Protein AF-A0A1V4XH90-F1 (afdb_monomer)

Mean predicted aligned error: 9.22 Å

Sequence (95 aa):
MIIKFFHNGQTMLIDGVEFCKYRTLDPGEPVISRMDCKDFTDDQNKPIACPPVNQAEGPNLRLEFWYERNGNPGQLLCHRPVFLMSDEGKTIERI

Foldseek 3Di:
DKKWADDPNDIDIDPQWPDKDKDWDDFQRFDAADPQADEPPPPPVDGPGPPGPPVPDPDFGWMWMWTAHPNGIYIYIHTDFMFDADNVRHTPDTD

Radius of gyration: 13.39 Å; Cα contacts (8 Å, |Δi|>4): 183; chains: 1; bounding box: 37×22×29 Å

pLDDT: mean 72.41, std 17.98, range [40.25, 92.19]

Structure (mmCIF, N/CA/C/O backbone):
data_AF-A0A1V4XH90-F1
#
_entry.id   AF-A0A1V4XH90-F1
#
loop_
_atom_site.group_PDB
_atom_site.id
_atom_site.type_symbol
_atom_site.label_atom_id
_atom_site.label_alt_id
_atom_site.label_comp_id
_atom_site.label_asym_id
_atom_site.label_entity_id
_atom_site.label_seq_id
_atom_site.pdbx_PDB_ins_code
_atom_site.Cartn_x
_atom_site.Cartn_y
_atom_site.Cartn_z
_atom_site.occupancy
_atom_site.B_iso_or_equiv
_atom_site.auth_seq_id
_atom_site.auth_comp_id
_atom_site.auth_asym_id
_atom_site.auth_atom_id
_atom_site.pdbx_PDB_model_num
ATOM 1 N N . MET A 1 1 ? 13.443 0.670 1.998 1.00 91.69 1 MET A N 1
ATOM 2 C CA . MET A 1 1 ? 12.437 1.033 3.022 1.00 91.69 1 MET A CA 1
ATOM 3 C C . MET A 1 1 ? 11.496 -0.144 3.248 1.00 91.69 1 MET A C 1
ATOM 5 O O . MET A 1 1 ? 11.311 -0.955 2.347 1.00 91.69 1 MET A O 1
ATOM 9 N N . ILE A 1 2 ? 10.876 -0.230 4.424 1.00 90.44 2 ILE A N 1
ATOM 10 C CA . ILE A 1 2 ? 9.911 -1.273 4.787 1.00 90.44 2 ILE A CA 1
ATOM 11 C C . ILE A 1 2 ? 8.540 -0.632 5.036 1.00 90.44 2 ILE A C 1
ATOM 13 O O . ILE A 1 2 ? 8.434 0.317 5.812 1.00 90.44 2 ILE A O 1
ATOM 17 N N . ILE A 1 3 ? 7.483 -1.169 4.421 1.00 90.12 3 ILE A N 1
ATOM 18 C CA . ILE A 1 3 ? 6.088 -0.834 4.751 1.00 90.12 3 ILE A CA 1
ATOM 19 C C . ILE A 1 3 ? 5.544 -1.908 5.694 1.00 90.12 3 ILE A C 1
ATOM 21 O O . ILE A 1 3 ? 5.470 -3.081 5.326 1.00 90.12 3 ILE A O 1
ATOM 25 N N . LYS A 1 4 ? 5.130 -1.514 6.899 1.00 88.25 4 LYS A N 1
ATOM 26 C CA . LYS A 1 4 ? 4.511 -2.391 7.900 1.00 88.25 4 LYS A CA 1
ATOM 27 C C . LYS A 1 4 ? 3.048 -2.026 8.105 1.00 88.25 4 LYS A C 1
ATOM 29 O O . LYS A 1 4 ? 2.743 -0.888 8.449 1.00 88.25 4 LYS A O 1
ATOM 34 N N . PHE A 1 5 ? 2.156 -3.001 7.984 1.00 88.00 5 PHE A N 1
ATOM 35 C CA . PHE A 1 5 ? 0.715 -2.802 8.154 1.00 88.00 5 PHE A CA 1
ATOM 36 C C . PHE A 1 5 ? 0.058 -4.008 8.827 1.00 88.00 5 PHE A C 1
ATOM 38 O O . PHE A 1 5 ? 0.650 -5.084 8.928 1.00 88.00 5 PHE A O 1
ATOM 45 N N . PHE A 1 6 ? -1.171 -3.821 9.304 1.00 79.75 6 PHE A N 1
ATOM 46 C CA . PHE A 1 6 ? -1.977 -4.893 9.879 1.00 79.75 6 PHE A CA 1
ATOM 47 C C . PHE A 1 6 ? -3.027 -5.371 8.880 1.00 79.75 6 PHE A C 1
ATOM 49 O O . PHE A 1 6 ? -3.731 -4.569 8.266 1.00 79.75 6 PHE A O 1
ATOM 56 N N . HIS A 1 7 ? -3.144 -6.687 8.731 1.00 75.94 7 HIS A N 1
ATOM 57 C CA . HIS A 1 7 ? -4.130 -7.318 7.866 1.00 75.94 7 HIS A CA 1
ATOM 58 C C . HIS A 1 7 ? -4.597 -8.637 8.486 1.00 75.94 7 HIS A C 1
ATOM 60 O O . HIS A 1 7 ? -3.771 -9.457 8.878 1.00 75.94 7 HIS A O 1
ATOM 66 N N . ASN A 1 8 ? -5.914 -8.825 8.614 1.00 75.69 8 ASN A N 1
ATOM 67 C CA . ASN A 1 8 ? -6.543 -10.036 9.164 1.00 75.69 8 ASN A CA 1
ATOM 68 C C . ASN A 1 8 ? -5.921 -10.531 10.487 1.00 75.69 8 ASN A C 1
ATOM 70 O O . ASN A 1 8 ? -5.635 -11.713 10.659 1.00 75.69 8 ASN A O 1
ATOM 74 N N . GLY A 1 9 ? -5.678 -9.607 11.426 1.00 74.44 9 GLY A N 1
ATOM 75 C CA . GLY A 1 9 ? -5.100 -9.918 12.740 1.00 74.44 9 GLY A CA 1
ATOM 76 C C . GLY A 1 9 ? -3.598 -10.227 12.729 1.00 74.44 9 GLY A C 1
ATOM 77 O O . GLY A 1 9 ? -3.035 -10.544 13.774 1.00 74.44 9 GLY A O 1
ATOM 78 N N . GLN A 1 10 ? -2.933 -10.111 11.579 1.00 77.94 10 GLN A N 1
ATOM 79 C CA . GLN A 1 10 ? -1.503 -10.353 11.425 1.00 77.94 10 GLN A CA 1
ATOM 80 C C . GLN A 1 10 ? -0.755 -9.079 11.032 1.00 77.94 10 GLN A C 1
ATOM 82 O O . GLN A 1 10 ? -1.293 -8.175 10.392 1.00 77.94 10 GLN A O 1
ATOM 87 N N . THR A 1 11 ? 0.513 -9.004 11.442 1.00 82.75 11 THR A N 1
ATOM 88 C CA . THR A 1 11 ? 1.444 -7.978 10.963 1.00 82.75 11 THR A CA 1
ATOM 89 C C . THR A 1 11 ? 2.053 -8.438 9.648 1.00 82.75 11 THR A C 1
ATOM 91 O O . THR A 1 11 ? 2.684 -9.491 9.597 1.00 82.75 11 THR A O 1
ATOM 94 N N . MET A 1 12 ? 1.913 -7.611 8.620 1.00 86.00 12 MET A N 1
ATOM 95 C CA . MET A 1 12 ? 2.486 -7.817 7.297 1.00 86.00 12 MET A CA 1
ATOM 96 C C . MET A 1 12 ? 3.614 -6.813 7.053 1.00 86.00 12 MET A C 1
ATOM 98 O O . MET A 1 12 ? 3.571 -5.685 7.555 1.00 86.00 12 MET A O 1
ATOM 102 N N . LEU A 1 13 ? 4.619 -7.223 6.276 1.00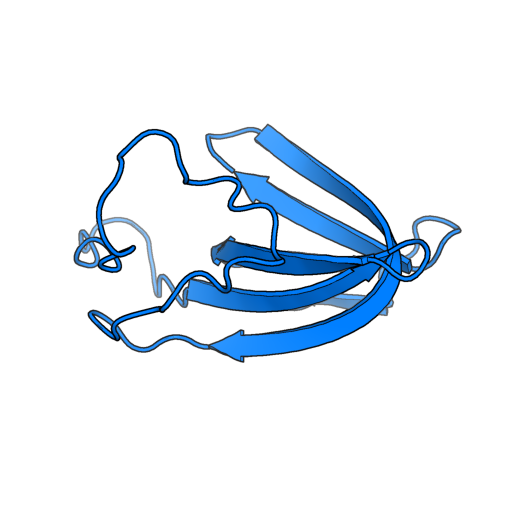 88.31 13 LEU A N 1
ATOM 103 C CA . LEU A 1 13 ? 5.777 -6.407 5.909 1.00 88.31 13 LEU A CA 1
ATOM 104 C C . LEU A 1 13 ? 6.022 -6.479 4.398 1.00 88.31 13 LEU A C 1
ATOM 106 O O . LEU A 1 13 ? 6.013 -7.565 3.817 1.00 88.31 13 LEU A O 1
ATOM 110 N N . ILE A 1 14 ? 6.293 -5.331 3.782 1.00 89.12 14 ILE A N 1
ATOM 111 C CA . ILE A 1 14 ? 6.832 -5.226 2.423 1.00 89.12 14 ILE A CA 1
ATOM 112 C C . ILE A 1 14 ? 8.206 -4.581 2.543 1.00 89.12 14 ILE A C 1
ATOM 114 O O . ILE A 1 14 ? 8.311 -3.389 2.817 1.00 89.12 14 ILE A O 1
ATOM 118 N N . ASP A 1 15 ? 9.244 -5.390 2.373 1.00 90.38 15 ASP A N 1
ATOM 119 C CA . ASP A 1 15 ? 10.646 -4.977 2.449 1.00 90.38 15 ASP A CA 1
ATOM 120 C C . ASP A 1 15 ? 11.219 -4.673 1.053 1.00 90.38 15 ASP A C 1
ATOM 122 O O . ASP A 1 15 ? 10.734 -5.194 0.044 1.00 90.38 15 ASP A O 1
ATOM 126 N N . GLY A 1 16 ? 12.263 -3.850 0.991 1.00 88.62 16 GLY A N 1
ATOM 127 C CA . GLY A 1 16 ? 12.939 -3.450 -0.241 1.00 88.62 16 GLY A CA 1
ATOM 128 C C . GLY A 1 16 ? 12.161 -2.421 -1.060 1.00 88.62 16 GLY A C 1
ATOM 129 O O . GLY A 1 16 ? 12.289 -2.386 -2.278 1.00 88.62 16 GLY A O 1
ATOM 130 N N . VAL A 1 17 ? 11.320 -1.610 -0.416 1.00 89.50 17 VAL A N 1
ATOM 131 C CA . VAL A 1 17 ? 10.596 -0.521 -1.078 1.00 89.50 17 VAL A CA 1
ATOM 132 C C . VAL A 1 17 ? 11.560 0.627 -1.366 1.00 89.50 17 VAL A C 1
ATOM 134 O O . VAL A 1 17 ? 12.172 1.174 -0.445 1.00 89.50 17 VAL A O 1
ATOM 137 N N . GLU A 1 18 ? 11.687 0.989 -2.636 1.00 88.25 18 GLU A N 1
ATOM 138 C CA . GLU A 1 18 ? 12.556 2.068 -3.128 1.00 88.25 18 GLU A CA 1
ATOM 139 C C . GLU A 1 18 ? 11.828 3.414 -3.069 1.00 88.25 18 GLU A C 1
ATOM 141 O O . GLU A 1 18 ? 12.402 4.447 -2.727 1.00 88.25 18 GLU A O 1
ATOM 146 N N . PHE A 1 19 ? 10.526 3.382 -3.339 1.00 85.62 19 PHE A N 1
ATOM 147 C CA . PHE A 1 19 ? 9.656 4.544 -3.365 1.00 85.62 19 PHE A CA 1
ATOM 148 C C . PHE A 1 19 ? 8.270 4.169 -2.855 1.00 85.62 19 PHE A C 1
ATOM 150 O O . PHE A 1 19 ? 7.768 3.093 -3.172 1.00 85.62 19 PHE A O 1
ATOM 157 N N . CYS A 1 20 ? 7.620 5.065 -2.112 1.00 86.69 20 CYS A N 1
ATOM 158 C CA . CYS A 1 20 ? 6.194 4.947 -1.842 1.00 86.69 20 CYS A CA 1
ATOM 159 C C . CYS A 1 20 ? 5.497 6.308 -1.763 1.00 86.69 20 CYS A C 1
ATOM 161 O O . CYS A 1 20 ? 6.068 7.301 -1.316 1.00 86.69 20 CYS A O 1
ATOM 163 N N . LYS A 1 21 ? 4.226 6.328 -2.152 1.00 89.06 21 LYS A N 1
ATOM 164 C CA . LYS A 1 21 ? 3.261 7.401 -1.908 1.00 89.06 21 LYS A CA 1
ATOM 165 C C . LYS A 1 21 ? 1.995 6.786 -1.349 1.00 89.06 21 LYS A C 1
ATOM 167 O O . LYS A 1 21 ? 1.689 5.636 -1.644 1.00 89.06 21 LYS A O 1
ATOM 172 N N . TYR A 1 22 ? 1.243 7.561 -0.587 1.00 89.06 22 TYR A N 1
ATOM 173 C CA . TYR A 1 22 ? -0.047 7.120 -0.089 1.00 89.06 22 TYR A CA 1
ATOM 174 C C . TYR A 1 22 ? -1.069 8.244 -0.123 1.00 89.06 22 TYR A C 1
ATOM 176 O O . TYR A 1 22 ? -0.723 9.426 -0.163 1.00 89.06 22 TYR A O 1
ATOM 184 N N . ARG A 1 23 ? -2.342 7.864 -0.085 1.00 87.06 23 ARG A N 1
ATOM 185 C CA . ARG A 1 23 ? -3.458 8.780 0.133 1.00 87.06 23 ARG A CA 1
ATOM 186 C C . ARG A 1 23 ? -4.530 8.127 0.990 1.00 87.06 23 ARG A C 1
ATOM 188 O O . ARG A 1 23 ? -4.608 6.905 1.087 1.00 87.06 23 ARG A O 1
ATOM 195 N N . THR A 1 24 ? -5.361 8.962 1.599 1.00 86.31 24 THR A N 1
ATOM 196 C CA . THR A 1 24 ? -6.559 8.498 2.304 1.00 86.31 24 THR A CA 1
ATOM 197 C C . THR A 1 24 ? -7.683 8.302 1.299 1.00 86.31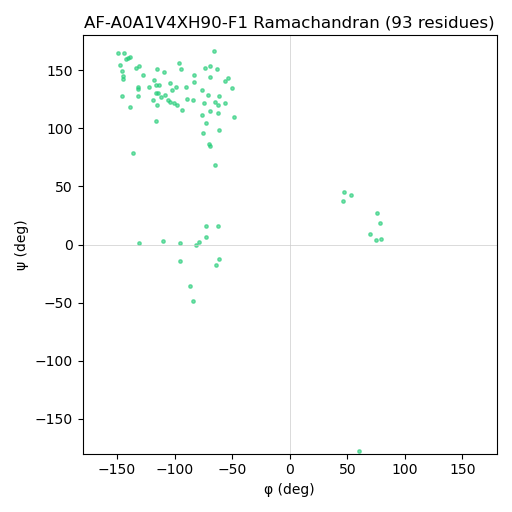 24 THR A C 1
ATOM 199 O O . THR A 1 24 ? -7.806 9.096 0.368 1.00 86.31 24 THR A O 1
ATOM 202 N N . LEU A 1 25 ? -8.453 7.236 1.481 1.00 79.81 25 LEU A N 1
ATOM 203 C CA . LEU A 1 25 ? -9.631 6.926 0.684 1.00 79.81 25 LEU A CA 1
ATOM 204 C C . LEU A 1 25 ? -10.886 7.363 1.425 1.00 79.81 25 LEU A C 1
ATOM 206 O O . LEU A 1 25 ? -11.036 7.068 2.617 1.00 79.81 25 LEU A O 1
ATOM 210 N N . ASP A 1 26 ? -11.795 8.007 0.702 1.00 77.25 26 ASP A N 1
ATOM 211 C CA . ASP A 1 26 ? -13.109 8.324 1.245 1.00 77.25 26 ASP A CA 1
ATOM 212 C C . ASP A 1 26 ? -13.990 7.061 1.338 1.00 77.25 26 ASP A C 1
ATOM 214 O O . ASP A 1 26 ? -13.826 6.103 0.568 1.00 77.25 26 ASP A O 1
ATOM 218 N N . PRO A 1 27 ? -14.953 7.012 2.278 1.00 70.50 27 PRO A N 1
ATOM 219 C CA . PRO A 1 27 ? -15.896 5.904 2.362 1.00 70.50 27 PRO A CA 1
ATOM 220 C C . PRO A 1 27 ? -16.655 5.703 1.043 1.00 70.50 27 PRO A C 1
ATOM 222 O O . PRO A 1 27 ? -17.359 6.594 0.576 1.00 70.50 27 PRO A O 1
ATOM 225 N N . GLY A 1 28 ? -16.543 4.507 0.463 1.00 68.56 28 GLY A N 1
ATOM 226 C CA . GLY A 1 28 ? -17.213 4.160 -0.795 1.00 68.56 28 GLY A CA 1
ATOM 227 C C . GLY A 1 28 ? -16.523 4.692 -2.054 1.00 68.56 28 GLY A C 1
ATOM 228 O O . GLY A 1 28 ? -17.055 4.492 -3.145 1.00 68.56 28 GLY A O 1
ATOM 229 N N . GLU A 1 29 ? -15.350 5.322 -1.933 1.00 73.62 29 GLU A N 1
ATOM 230 C CA . GLU A 1 29 ? -14.558 5.711 -3.095 1.00 73.62 29 GLU A CA 1
ATOM 231 C C . GLU A 1 29 ? -14.146 4.462 -3.902 1.00 73.62 29 GLU A C 1
ATOM 233 O O . GLU A 1 29 ? -13.613 3.504 -3.320 1.00 73.62 29 GLU A O 1
ATOM 238 N N . PRO A 1 30 ? -14.399 4.429 -5.225 1.00 68.06 30 PRO A N 1
ATOM 239 C CA . PRO A 1 30 ? -13.961 3.324 -6.061 1.00 68.06 30 PRO A CA 1
ATOM 240 C C . PRO A 1 30 ? -12.442 3.368 -6.229 1.00 68.06 30 PRO A C 1
ATOM 242 O O . PRO A 1 30 ? -11.884 4.383 -6.644 1.00 68.06 30 PRO A O 1
ATOM 245 N N . VAL A 1 31 ? -11.775 2.243 -5.972 1.00 71.31 31 VAL A N 1
ATOM 246 C CA . VAL A 1 31 ? -10.349 2.087 -6.266 1.00 71.31 31 VAL A CA 1
ATOM 247 C C . VAL A 1 31 ? -10.180 1.151 -7.451 1.00 71.31 31 VAL A C 1
ATOM 249 O O . VAL A 1 31 ? -10.722 0.046 -7.479 1.00 71.31 31 VAL A O 1
ATOM 252 N N . ILE A 1 32 ? -9.415 1.603 -8.440 1.00 69.50 32 ILE A N 1
ATOM 253 C CA . ILE A 1 32 ? -9.040 0.788 -9.591 1.00 69.50 32 ILE A CA 1
ATOM 254 C C . ILE A 1 32 ? -7.692 0.145 -9.273 1.00 69.50 32 ILE A C 1
ATOM 256 O O . ILE A 1 32 ? -6.692 0.852 -9.110 1.00 69.50 32 ILE A O 1
ATOM 260 N N . SER A 1 33 ? -7.679 -1.186 -9.183 1.00 62.41 33 SER A N 1
ATOM 261 C CA . SER A 1 33 ? -6.434 -1.949 -9.133 1.00 62.41 33 SER A CA 1
ATOM 262 C C . SER A 1 33 ? -5.702 -1.761 -10.460 1.00 62.41 33 SER A C 1
ATOM 264 O O . SER A 1 33 ? -6.279 -1.979 -11.532 1.00 62.41 33 SER A O 1
ATOM 266 N N . ARG A 1 34 ? -4.463 -1.270 -10.419 1.00 62.50 34 ARG A N 1
ATOM 267 C CA . ARG A 1 34 ? -3.659 -1.130 -11.636 1.00 62.50 34 ARG A CA 1
ATOM 268 C C . ARG A 1 34 ? -3.140 -2.510 -12.039 1.00 62.50 34 ARG A C 1
ATOM 270 O O . ARG A 1 34 ? -2.637 -3.249 -11.204 1.00 62.50 34 ARG A O 1
ATOM 277 N N . MET A 1 35 ? -3.264 -2.859 -13.323 1.00 51.06 35 MET A N 1
ATOM 278 C CA . MET A 1 35 ? -2.939 -4.198 -13.853 1.00 51.06 35 MET A CA 1
ATOM 279 C C . MET A 1 35 ? -1.465 -4.617 -13.677 1.00 51.06 35 MET A C 1
ATOM 281 O O . MET A 1 35 ? -1.131 -5.779 -13.881 1.00 51.06 35 MET A O 1
ATOM 285 N N . ASP A 1 36 ? -0.585 -3.683 -13.325 1.00 52.78 36 ASP A N 1
ATOM 286 C CA . ASP A 1 36 ? 0.837 -3.885 -13.037 1.00 52.78 36 ASP A CA 1
ATOM 287 C C . ASP A 1 36 ? 1.138 -4.059 -11.538 1.00 52.78 36 ASP A C 1
ATOM 289 O O . ASP A 1 36 ? 2.295 -4.230 -11.160 1.00 52.78 36 ASP A O 1
ATOM 293 N N . CYS A 1 37 ? 0.117 -4.034 -10.679 1.00 48.47 37 CYS A N 1
ATOM 294 C CA . CYS A 1 37 ? 0.265 -4.049 -9.233 1.00 48.47 37 CYS A CA 1
ATOM 295 C C . CYS A 1 37 ? -0.288 -5.340 -8.616 1.00 48.47 37 CYS A C 1
ATOM 297 O O . CYS A 1 37 ? -1.370 -5.811 -8.956 1.00 48.47 37 CYS A O 1
ATOM 299 N N . LYS A 1 38 ? 0.451 -5.906 -7.655 1.00 45.53 38 LYS A N 1
ATOM 300 C CA . LYS A 1 38 ? -0.003 -7.061 -6.872 1.00 45.53 38 LYS A CA 1
ATOM 301 C C . LYS A 1 38 ? -1.085 -6.629 -5.881 1.00 45.53 38 LYS A C 1
ATOM 303 O O . LYS A 1 38 ? -0.769 -6.057 -4.842 1.00 45.53 38 LYS A O 1
ATOM 308 N N . ASP A 1 39 ? -2.332 -6.951 -6.189 1.00 50.28 39 ASP A N 1
ATOM 309 C CA . ASP A 1 39 ? -3.457 -6.774 -5.281 1.00 50.28 39 ASP A CA 1
ATOM 310 C C . ASP A 1 39 ? -3.443 -7.875 -4.199 1.00 50.28 39 ASP A C 1
ATOM 312 O O . ASP A 1 39 ? -3.623 -9.061 -4.464 1.00 50.28 39 ASP A O 1
ATOM 316 N N . PHE A 1 40 ? -3.172 -7.500 -2.945 1.00 43.22 40 PHE A N 1
ATOM 317 C CA . PHE A 1 40 ? -3.225 -8.425 -1.800 1.00 43.22 40 PHE A CA 1
ATOM 318 C C . PHE A 1 40 ? -4.662 -8.694 -1.308 1.00 43.22 40 PHE A C 1
ATOM 320 O O . PHE A 1 40 ? -4.846 -9.414 -0.329 1.00 43.22 40 PHE A O 1
ATOM 327 N N . THR A 1 41 ? -5.669 -8.122 -1.973 1.00 42.62 41 THR A N 1
ATOM 328 C CA . THR A 1 41 ? -7.106 -8.315 -1.723 1.00 42.62 41 THR A CA 1
ATOM 329 C C . THR A 1 41 ? -7.817 -9.098 -2.838 1.00 42.62 41 THR A C 1
ATOM 331 O O . T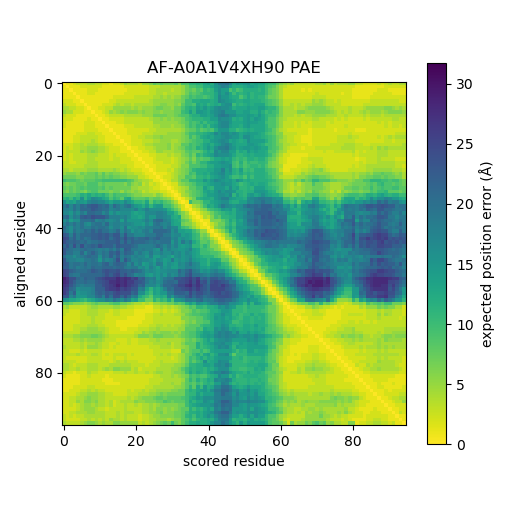HR A 1 41 ? -9.021 -9.338 -2.735 1.00 42.62 41 THR A O 1
ATOM 334 N N . ASP A 1 42 ? -7.073 -9.559 -3.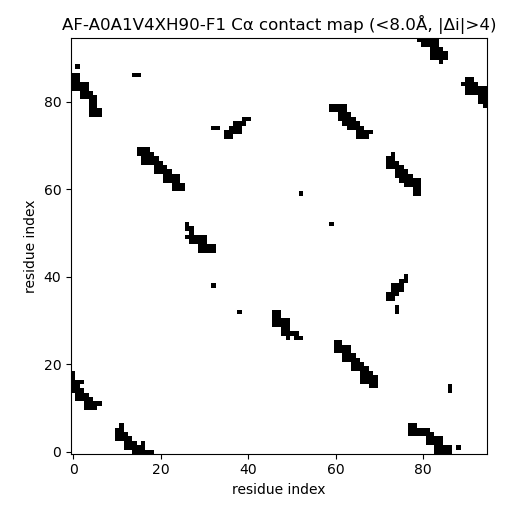853 1.00 41.31 42 ASP A N 1
ATOM 335 C CA . ASP A 1 42 ? -7.565 -10.067 -5.150 1.00 41.31 42 ASP A CA 1
ATOM 336 C C . ASP A 1 42 ? -8.254 -11.448 -5.124 1.00 41.31 42 ASP A C 1
ATOM 338 O O . ASP A 1 42 ? -8.492 -12.070 -6.157 1.00 41.31 42 ASP A O 1
ATOM 342 N N . ASP A 1 43 ? -8.653 -11.946 -3.955 1.00 46.91 43 ASP A N 1
ATOM 343 C CA . ASP A 1 43 ? -9.381 -13.219 -3.846 1.00 46.91 43 ASP A CA 1
ATOM 344 C C . ASP A 1 43 ? -10.847 -13.134 -4.341 1.00 46.91 43 ASP A C 1
ATOM 346 O O . ASP A 1 43 ? -11.612 -14.084 -4.168 1.00 46.91 43 ASP A O 1
ATOM 350 N N . GLN A 1 44 ? -11.301 -12.014 -4.934 1.00 45.41 44 GLN A N 1
ATOM 351 C CA . GLN A 1 44 ? -12.736 -11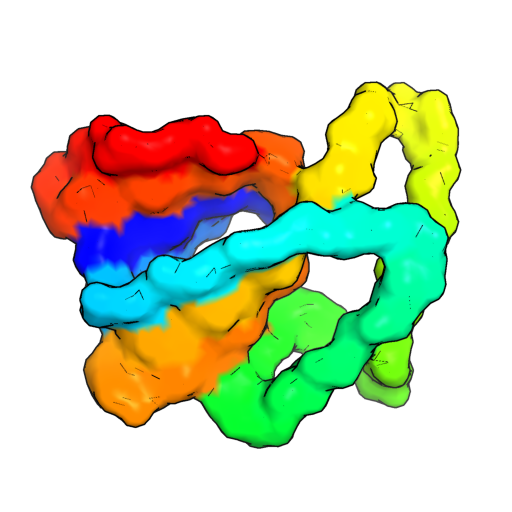.797 -5.205 1.00 45.41 44 GLN A CA 1
ATOM 352 C C . GLN A 1 44 ? -13.143 -11.333 -6.614 1.00 45.41 44 GLN A C 1
ATOM 354 O O . GLN A 1 44 ? -14.347 -11.198 -6.845 1.00 45.41 44 GLN A O 1
ATOM 359 N N . ASN A 1 45 ? -12.220 -11.162 -7.570 1.00 42.56 45 ASN A N 1
ATOM 360 C CA . ASN A 1 45 ? -12.518 -10.928 -9.000 1.00 42.56 45 ASN A CA 1
ATOM 361 C C . ASN A 1 45 ? -13.612 -9.856 -9.268 1.00 42.56 45 ASN A C 1
ATOM 363 O O . ASN A 1 45 ? -14.474 -9.998 -10.141 1.00 42.56 45 ASN A O 1
ATOM 367 N N . LYS A 1 46 ? -13.620 -8.791 -8.458 1.00 40.25 46 LYS A N 1
ATOM 368 C CA . LYS A 1 46 ? -14.541 -7.645 -8.516 1.00 40.25 46 LYS A CA 1
ATOM 369 C C . LYS A 1 46 ? -13.713 -6.361 -8.392 1.00 40.25 46 LYS A C 1
ATOM 371 O O . LYS A 1 46 ? -12.685 -6.401 -7.722 1.00 40.25 46 LYS A O 1
ATOM 376 N N . PRO A 1 47 ? -14.154 -5.217 -8.957 1.00 42.94 47 PRO A N 1
ATOM 377 C CA . PRO A 1 47 ? -13.582 -3.921 -8.593 1.00 42.94 47 PRO A CA 1
ATOM 378 C C . PRO A 1 47 ? -13.568 -3.809 -7.069 1.00 42.94 47 PRO A C 1
ATOM 380 O O . PRO A 1 47 ? -14.575 -4.164 -6.445 1.00 42.94 47 PRO A O 1
ATOM 383 N N . ILE A 1 48 ? -12.462 -3.347 -6.476 1.00 46.50 48 ILE A N 1
ATOM 384 C CA . ILE A 1 48 ? -12.364 -3.193 -5.023 1.00 46.50 48 ILE A CA 1
ATOM 385 C C . ILE A 1 48 ? -13.297 -2.050 -4.617 1.00 46.50 48 ILE A C 1
ATOM 387 O O . ILE A 1 48 ? -12.919 -0.884 -4.512 1.00 46.50 48 ILE A O 1
ATOM 391 N N . ALA A 1 49 ? -14.569 -2.381 -4.426 1.00 42.66 49 ALA A N 1
ATOM 392 C CA . ALA A 1 49 ? -15.490 -1.527 -3.721 1.00 42.66 49 ALA A CA 1
ATOM 393 C C . ALA A 1 49 ? -15.030 -1.555 -2.273 1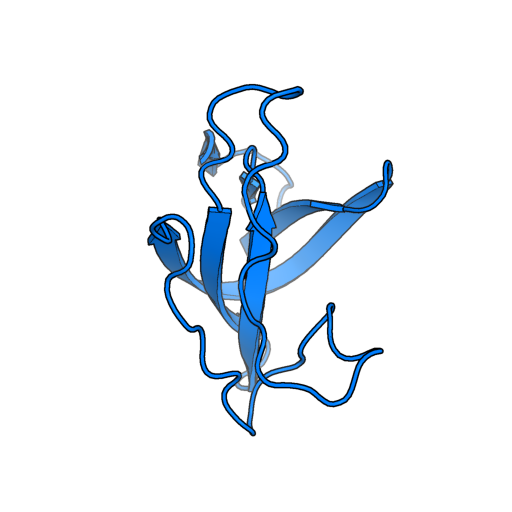.00 42.66 49 ALA A C 1
ATOM 395 O O . ALA A 1 49 ? -15.068 -2.605 -1.633 1.00 42.66 49 ALA A O 1
ATOM 396 N N . CYS A 1 50 ? -14.581 -0.412 -1.765 1.00 41.03 50 CYS A N 1
ATOM 397 C CA . CYS A 1 50 ? -14.361 -0.228 -0.344 1.00 41.03 50 CYS A CA 1
ATOM 398 C C . CYS A 1 50 ? -15.615 -0.724 0.407 1.00 41.03 50 CYS A C 1
ATOM 400 O O . CYS A 1 50 ? -16.643 -0.048 0.316 1.00 41.03 50 CYS A O 1
ATOM 402 N N . PRO A 1 51 ? -15.581 -1.857 1.153 1.00 42.88 51 PRO A N 1
ATOM 403 C CA . PRO A 1 51 ? -16.763 -2.309 1.877 1.00 42.88 51 PRO A CA 1
ATOM 404 C C . PRO A 1 51 ? -17.237 -1.190 2.810 1.00 4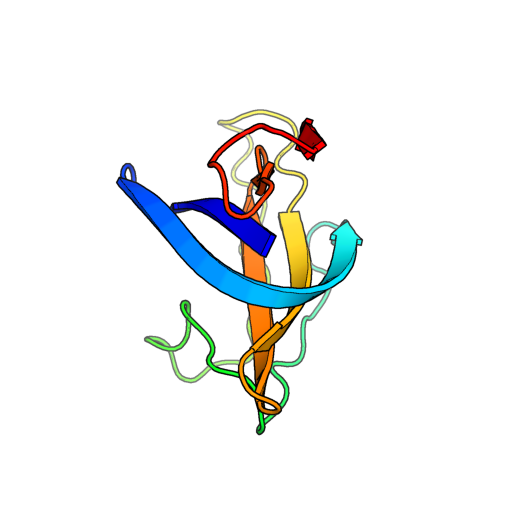2.88 51 PRO A C 1
ATOM 406 O O . PRO A 1 51 ? -16.381 -0.490 3.369 1.00 42.88 51 PRO A O 1
ATOM 409 N N . PRO A 1 52 ? -18.553 -0.969 2.960 1.00 43.75 52 PRO A N 1
ATOM 410 C CA . PRO A 1 52 ? -19.068 0.110 3.789 1.00 43.75 52 PRO A CA 1
ATOM 411 C C . PRO A 1 52 ? -18.469 0.020 5.193 1.00 43.75 52 PRO A C 1
ATOM 413 O O . PRO A 1 52 ? -18.208 -1.070 5.705 1.00 43.75 52 PRO A O 1
ATOM 416 N N . VAL A 1 53 ? -18.193 1.180 5.789 1.00 49.16 53 VAL A N 1
ATOM 417 C CA . VAL A 1 53 ? -17.675 1.273 7.154 1.00 49.16 53 VAL A CA 1
ATOM 418 C C . VAL A 1 53 ? -18.724 0.656 8.077 1.00 49.16 53 VAL A C 1
ATOM 420 O O . VAL A 1 53 ? -19.711 1.306 8.415 1.00 49.16 53 VAL A O 1
ATOM 423 N N . ASN A 1 54 ? -18.545 -0.603 8.480 1.00 46.41 54 ASN A N 1
ATOM 424 C CA . ASN A 1 54 ? -19.287 -1.127 9.615 1.00 46.41 54 ASN A CA 1
ATOM 425 C C . ASN A 1 54 ? -18.857 -0.277 10.814 1.00 46.41 54 ASN A C 1
ATOM 427 O O . ASN A 1 54 ? -17.690 -0.283 11.202 1.00 46.41 54 ASN A O 1
ATOM 431 N N . GLN A 1 55 ? -19.798 0.506 11.340 1.00 44.66 55 GLN A N 1
ATOM 432 C CA . GLN A 1 55 ? -19.626 1.559 12.350 1.00 44.66 55 GLN A CA 1
ATOM 433 C C . GLN A 1 55 ? -19.096 1.073 13.720 1.00 44.66 55 GLN A C 1
ATOM 435 O O . GLN A 1 55 ? -19.210 1.791 14.707 1.00 44.66 55 GLN A O 1
ATOM 440 N N . ALA A 1 56 ? -18.530 -0.132 13.817 1.00 41.19 56 ALA A N 1
ATOM 441 C CA . ALA A 1 56 ? -18.132 -0.744 15.081 1.00 41.19 56 ALA A CA 1
ATOM 442 C C . ALA A 1 56 ? -16.653 -0.536 15.462 1.00 41.19 56 ALA A C 1
ATOM 444 O O . ALA A 1 56 ? -16.317 -0.734 16.624 1.00 41.19 56 ALA A O 1
ATOM 445 N N . GLU A 1 57 ? -15.772 -0.099 14.553 1.00 43.44 57 GLU A N 1
ATOM 446 C CA . GLU A 1 57 ? -14.340 0.061 14.867 1.00 43.44 57 GLU A CA 1
ATOM 447 C C . GLU A 1 57 ? -13.758 1.371 14.314 1.00 43.44 57 GLU A C 1
ATOM 449 O O . GLU A 1 57 ? -13.082 1.389 13.292 1.00 43.44 57 GLU A O 1
ATOM 454 N N . GLY A 1 58 ? -14.023 2.481 15.014 1.00 40.50 58 GLY A N 1
ATOM 455 C CA . GLY A 1 58 ? -13.289 3.749 14.884 1.00 40.50 58 GLY A CA 1
ATOM 456 C C . GLY A 1 58 ? -13.300 4.424 13.499 1.00 40.50 58 GLY A C 1
ATOM 457 O O . GLY A 1 58 ? -13.960 3.967 12.564 1.00 40.50 58 GLY A O 1
ATOM 458 N N . PRO A 1 59 ? -12.597 5.563 13.338 1.00 46.00 59 PRO A N 1
ATOM 459 C CA . PRO A 1 59 ? -12.437 6.207 12.039 1.00 46.00 59 PRO A CA 1
ATOM 460 C C . PRO A 1 59 ? -11.525 5.338 11.158 1.00 4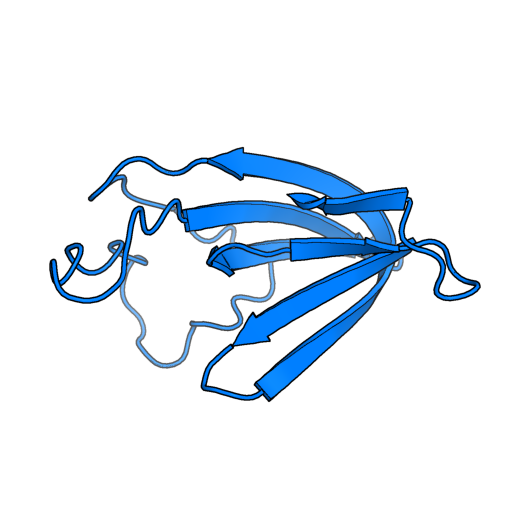6.00 59 PRO A C 1
ATOM 462 O O . PRO A 1 59 ? -10.309 5.512 11.127 1.00 46.00 59 PRO A O 1
ATOM 465 N N . ASN A 1 60 ? -12.136 4.377 10.464 1.00 53.31 60 ASN A N 1
ATOM 466 C CA . ASN A 1 60 ? -11.543 3.490 9.464 1.00 53.31 60 ASN A CA 1
ATOM 467 C C . ASN A 1 60 ? -11.076 4.281 8.228 1.00 53.31 60 ASN A C 1
ATOM 469 O O . ASN A 1 60 ? -11.647 4.176 7.143 1.00 53.31 60 ASN A O 1
ATOM 473 N N . LEU A 1 61 ? -10.041 5.105 8.392 1.00 60.91 61 LEU A N 1
ATOM 474 C CA . LEU A 1 61 ? -9.394 5.820 7.298 1.00 60.91 61 LEU A CA 1
ATOM 475 C C . LEU A 1 61 ? -8.530 4.819 6.532 1.00 60.91 61 LEU A C 1
ATOM 477 O O . LEU A 1 61 ? -7.414 4.486 6.936 1.00 60.91 61 LEU A O 1
ATOM 481 N N . ARG A 1 62 ? -9.099 4.290 5.450 1.00 74.62 62 ARG A N 1
ATOM 482 C CA . ARG A 1 62 ? -8.404 3.399 4.526 1.00 74.62 62 ARG A CA 1
ATOM 483 C C . ARG A 1 62 ? -7.347 4.174 3.761 1.00 74.62 62 ARG A C 1
ATOM 485 O O . ARG A 1 62 ? -7.533 5.346 3.436 1.00 74.62 62 ARG A O 1
ATOM 492 N N . LEU A 1 63 ? -6.236 3.509 3.497 1.00 82.06 63 LEU A N 1
ATOM 493 C CA . LEU A 1 63 ? -5.119 4.054 2.754 1.00 82.06 63 LEU A CA 1
ATOM 494 C C . LEU A 1 63 ? -4.935 3.270 1.466 1.00 82.06 63 LEU A C 1
ATOM 496 O O . LEU A 1 63 ? -4.968 2.039 1.466 1.00 82.06 63 LEU A O 1
ATOM 500 N N . GLU A 1 64 ? -4.684 4.011 0.396 1.00 85.94 64 GLU A N 1
ATOM 501 C CA . GLU A 1 64 ? -4.086 3.486 -0.819 1.00 85.94 64 GLU A CA 1
ATOM 502 C C . GLU A 1 64 ? -2.608 3.857 -0.817 1.00 85.94 64 GLU A C 1
ATOM 504 O O . GLU A 1 64 ? -2.270 5.037 -0.741 1.00 85.94 64 GLU A O 1
ATOM 509 N N . PHE A 1 65 ? -1.740 2.852 -0.893 1.00 86.94 65 PHE A N 1
ATOM 510 C CA . PHE A 1 65 ? -0.310 3.002 -1.119 1.00 86.94 65 PHE A CA 1
ATOM 511 C C . PHE A 1 65 ? 0.020 2.633 -2.557 1.00 86.94 65 PHE A C 1
ATOM 513 O O . PHE A 1 65 ? -0.439 1.610 -3.060 1.00 86.94 65 PHE A O 1
ATOM 520 N N . TRP A 1 66 ? 0.898 3.417 -3.167 1.00 87.62 66 TRP A N 1
ATOM 521 C CA . TRP A 1 66 ? 1.631 3.059 -4.372 1.00 87.62 66 TRP A CA 1
ATOM 522 C C . TRP A 1 66 ? 3.099 2.971 -4.017 1.00 87.62 66 TRP A C 1
ATOM 524 O O . TRP A 1 66 ? 3.633 3.891 -3.397 1.00 87.62 66 TRP A O 1
ATOM 534 N N . TYR A 1 67 ? 3.750 1.884 -4.392 1.00 87.00 67 TYR A N 1
ATOM 535 C CA . TYR A 1 67 ? 5.149 1.660 -4.077 1.00 87.00 67 TYR A CA 1
ATOM 536 C C . TYR A 1 67 ? 5.900 1.060 -5.263 1.00 87.00 67 TYR A C 1
ATOM 538 O O . TYR A 1 67 ? 5.286 0.521 -6.175 1.00 87.00 67 TYR A O 1
ATOM 546 N N . GLU A 1 68 ? 7.224 1.160 -5.253 1.00 85.00 68 GLU A N 1
ATOM 547 C CA . GLU A 1 68 ? 8.109 0.484 -6.203 1.00 85.00 68 GLU A CA 1
ATOM 548 C C . GLU A 1 68 ? 9.087 -0.400 -5.430 1.00 85.00 68 GLU A C 1
ATOM 550 O O . GLU A 1 68 ? 9.608 -0.000 -4.382 1.00 85.00 68 GLU A O 1
ATOM 555 N N . ARG A 1 69 ? 9.287 -1.625 -5.918 1.00 86.81 69 ARG A N 1
ATOM 556 C CA . ARG A 1 69 ? 10.204 -2.608 -5.341 1.00 86.81 69 ARG A CA 1
ATOM 557 C C . ARG A 1 69 ? 10.950 -3.329 -6.453 1.00 86.81 69 ARG A C 1
ATOM 559 O O . ARG A 1 69 ? 10.333 -4.056 -7.235 1.00 86.81 69 ARG A O 1
ATOM 566 N N . ASN A 1 70 ? 12.274 -3.203 -6.468 1.00 83.94 70 ASN A N 1
ATOM 567 C CA . ASN A 1 70 ? 13.138 -3.797 -7.488 1.00 83.94 70 ASN A CA 1
ATOM 568 C C . ASN A 1 70 ? 12.676 -3.408 -8.906 1.00 83.94 70 ASN A C 1
ATOM 570 O O . ASN A 1 70 ? 12.550 -4.279 -9.770 1.00 83.94 70 ASN A O 1
ATOM 574 N N . GLY A 1 71 ? 12.307 -2.139 -9.111 1.00 80.88 71 GLY A N 1
ATOM 575 C CA . GLY A 1 71 ? 11.768 -1.644 -10.385 1.00 80.88 71 GLY A CA 1
ATOM 576 C C . GLY A 1 71 ? 10.366 -2.147 -10.761 1.00 80.88 71 GLY A C 1
ATOM 577 O O . GLY A 1 71 ? 9.931 -1.935 -11.892 1.00 80.88 71 GLY A O 1
ATOM 578 N N . ASN A 1 72 ? 9.655 -2.830 -9.854 1.00 79.88 72 ASN A N 1
ATOM 579 C CA . ASN A 1 72 ? 8.276 -3.273 -10.076 1.00 79.88 72 ASN A CA 1
ATOM 580 C C . ASN A 1 72 ? 7.304 -2.401 -9.269 1.00 79.88 72 ASN A C 1
ATOM 582 O O . ASN A 1 72 ? 7.456 -2.321 -8.042 1.00 79.88 72 ASN A O 1
ATOM 586 N N . PRO A 1 73 ? 6.300 -1.778 -9.910 1.00 82.31 73 PRO A N 1
ATOM 587 C CA . PRO A 1 73 ? 5.270 -1.040 -9.199 1.00 82.31 73 PRO A CA 1
ATOM 588 C C . PRO A 1 73 ? 4.364 -1.988 -8.401 1.00 82.31 73 PRO A C 1
ATOM 590 O O . PRO A 1 73 ? 4.189 -3.165 -8.714 1.00 82.31 73 PRO A O 1
ATOM 593 N N . GLY A 1 74 ? 3.784 -1.461 -7.332 1.00 81.81 74 GLY A N 1
ATOM 594 C CA . GLY A 1 74 ? 2.842 -2.155 -6.476 1.00 81.81 74 GLY A CA 1
ATOM 595 C C . GLY A 1 74 ? 1.813 -1.196 -5.895 1.00 81.81 74 GLY A C 1
ATOM 596 O O . GLY A 1 74 ? 2.053 0.004 -5.747 1.00 81.81 74 GLY A O 1
ATOM 597 N N . GLN A 1 75 ? 0.654 -1.746 -5.553 1.00 82.88 75 GLN A N 1
ATOM 598 C CA . GLN A 1 75 ? -0.467 -1.028 -4.964 1.00 82.88 75 GLN A CA 1
ATOM 599 C C . GLN A 1 75 ? -0.936 -1.823 -3.753 1.00 82.88 75 GLN A C 1
ATOM 601 O O . GLN A 1 75 ? -1.055 -3.044 -3.810 1.00 82.88 75 GLN A O 1
ATOM 606 N N . LEU A 1 76 ? -1.170 -1.140 -2.640 1.00 81.19 76 LEU A N 1
ATOM 607 C CA . LEU A 1 76 ? -1.614 -1.759 -1.398 1.00 81.19 76 LEU A CA 1
ATOM 608 C C . LEU A 1 76 ? -2.791 -0.973 -0.836 1.00 81.19 76 LEU A C 1
ATOM 610 O O . LEU A 1 76 ? -2.684 0.229 -0.604 1.00 81.19 76 LEU A O 1
ATOM 614 N N . LEU A 1 77 ? -3.883 -1.678 -0.544 1.00 81.62 77 LEU A N 1
ATOM 615 C CA . LEU A 1 77 ? -5.008 -1.143 0.213 1.00 81.62 77 LEU A CA 1
ATOM 616 C C . LEU A 1 77 ? -4.974 -1.689 1.632 1.00 81.62 77 LEU A C 1
ATOM 618 O O . LEU A 1 77 ? -4.961 -2.900 1.849 1.00 81.62 77 LEU A O 1
ATOM 622 N N . CYS A 1 78 ? -4.936 -0.795 2.613 1.00 78.06 78 CYS A N 1
ATOM 623 C CA . CYS A 1 78 ? -4.817 -1.187 4.011 1.00 78.06 78 CYS A CA 1
ATOM 624 C C . CYS A 1 78 ? -5.513 -0.200 4.948 1.00 78.06 78 CYS A C 1
ATOM 626 O O . CYS A 1 78 ? -5.882 0.913 4.572 1.00 78.06 78 CYS A O 1
ATOM 628 N N . HIS A 1 79 ? -5.722 -0.637 6.186 1.00 79.31 79 HIS A N 1
ATOM 629 C CA . HIS A 1 79 ? -6.221 0.219 7.253 1.00 79.31 79 HIS A CA 1
ATOM 630 C C . HIS A 1 79 ? -5.042 0.780 8.041 1.00 79.31 79 HIS A C 1
ATOM 632 O O . HIS A 1 79 ? -3.996 0.138 8.170 1.00 79.31 79 HIS A O 1
ATOM 638 N N . ARG A 1 80 ? -5.232 1.971 8.604 1.00 78.38 80 ARG A N 1
ATOM 639 C CA . ARG A 1 80 ? -4.320 2.500 9.618 1.00 78.38 80 ARG A CA 1
ATOM 640 C C . ARG A 1 80 ? -4.324 1.602 10.869 1.00 78.38 80 ARG A C 1
ATOM 642 O O . ARG A 1 80 ? -5.360 1.018 11.186 1.00 78.38 80 ARG A O 1
ATOM 649 N N . PRO A 1 81 ? -3.213 1.540 11.625 1.00 82.81 81 PRO A N 1
ATOM 650 C CA . PRO A 1 81 ? -1.960 2.254 11.383 1.00 82.81 81 PRO A CA 1
ATOM 651 C C . PRO A 1 81 ? -1.050 1.547 10.368 1.00 82.81 81 PRO A C 1
ATOM 653 O O . PRO A 1 81 ? -0.948 0.318 10.362 1.00 82.81 81 PRO A O 1
ATOM 656 N N . VAL A 1 82 ? -0.322 2.340 9.582 1.00 85.75 82 VAL A N 1
ATOM 657 C CA . VAL A 1 82 ? 0.775 1.882 8.717 1.00 85.75 82 VAL A CA 1
ATOM 658 C C . VAL A 1 82 ? 2.069 2.549 9.163 1.00 85.75 82 VAL A C 1
ATOM 660 O O . VAL A 1 82 ? 2.084 3.711 9.555 1.00 85.75 82 VAL A O 1
ATOM 663 N N . PHE A 1 83 ? 3.173 1.814 9.134 1.00 88.56 83 PHE A N 1
ATOM 664 C CA . PHE A 1 83 ? 4.484 2.333 9.499 1.00 88.56 83 PHE A CA 1
ATOM 665 C C . PHE A 1 83 ? 5.409 2.245 8.293 1.00 88.56 83 PHE A C 1
ATOM 667 O O . PHE A 1 83 ? 5.611 1.162 7.744 1.00 88.56 83 PHE A O 1
ATOM 674 N N . LEU A 1 84 ? 5.989 3.380 7.913 1.00 90.38 84 LEU A N 1
ATOM 675 C CA . LEU A 1 84 ? 7.136 3.418 7.018 1.00 90.38 84 LEU A CA 1
ATOM 676 C C . LEU A 1 84 ? 8.388 3.329 7.874 1.00 90.38 84 LEU A C 1
ATOM 678 O O . LEU A 1 84 ? 8.559 4.097 8.822 1.00 90.38 84 LEU A O 1
ATOM 682 N N . MET A 1 85 ? 9.247 2.366 7.577 1.00 92.19 85 MET A N 1
ATOM 683 C CA . MET A 1 85 ? 10.421 2.053 8.381 1.00 92.19 85 MET A CA 1
ATOM 684 C C . MET A 1 85 ? 11.673 2.037 7.505 1.00 92.19 85 MET A C 1
ATOM 686 O O . MET A 1 85 ? 11.619 1.650 6.341 1.00 92.19 85 MET A O 1
ATOM 690 N N . SER A 1 86 ? 12.815 2.450 8.047 1.00 90.81 86 SER A N 1
ATOM 691 C CA . SER A 1 86 ? 14.105 2.313 7.371 1.00 90.81 86 SER A CA 1
ATOM 692 C C . SER A 1 86 ? 14.478 0.840 7.204 1.00 90.81 86 SER A C 1
ATOM 694 O O . SER A 1 86 ? 13.905 -0.029 7.863 1.00 90.81 86 SER A O 1
ATOM 696 N N . ASP A 1 87 ? 15.481 0.558 6.372 1.00 87.56 87 ASP A N 1
ATOM 697 C CA . ASP A 1 87 ? 15.995 -0.809 6.176 1.00 87.56 87 ASP A CA 1
ATOM 698 C C . ASP A 1 87 ? 16.614 -1.397 7.460 1.00 87.56 87 ASP A C 1
ATOM 700 O O . ASP A 1 87 ? 16.719 -2.608 7.617 1.00 87.56 87 ASP A O 1
ATOM 704 N N . GLU A 1 88 ? 16.952 -0.546 8.436 1.00 90.56 88 GLU A N 1
ATOM 705 C CA . GLU A 1 88 ? 17.379 -0.950 9.785 1.00 90.56 88 GLU A CA 1
ATOM 706 C C . GLU A 1 88 ? 16.203 -1.293 10.722 1.00 90.56 88 GLU A C 1
ATOM 708 O O . GLU A 1 88 ? 16.407 -1.589 11.899 1.00 90.56 88 GLU A O 1
ATOM 713 N N . GLY A 1 89 ? 14.959 -1.186 10.249 1.00 83.00 89 GLY A N 1
ATOM 714 C CA . GLY A 1 89 ? 13.759 -1.441 11.044 1.00 83.00 89 GLY A CA 1
ATOM 715 C C . GLY A 1 89 ? 13.365 -0.303 11.994 1.00 83.00 89 GLY A C 1
ATOM 716 O O . GLY A 1 89 ? 12.592 -0.528 12.927 1.00 83.00 89 GLY A O 1
ATOM 717 N N . LYS A 1 90 ? 13.860 0.925 11.791 1.00 86.06 90 LYS A N 1
ATOM 718 C CA . LYS A 1 90 ? 13.439 2.099 12.580 1.00 86.06 90 LYS A CA 1
ATOM 719 C C . LYS A 1 90 ? 12.255 2.785 11.915 1.00 86.06 90 LYS A C 1
ATOM 721 O O . LYS A 1 90 ? 12.289 3.022 10.714 1.00 86.06 90 LYS A O 1
ATOM 726 N N . THR A 1 91 ? 11.233 3.158 12.679 1.00 88.75 91 THR A N 1
ATOM 727 C CA . THR A 1 91 ? 10.100 3.929 12.146 1.00 88.75 91 THR A CA 1
ATOM 728 C C . THR A 1 91 ? 10.569 5.292 11.638 1.00 88.75 91 THR A C 1
ATOM 730 O O . THR A 1 91 ? 11.098 6.087 12.410 1.00 88.75 91 THR A O 1
ATOM 733 N N . ILE A 1 92 ? 10.350 5.549 10.349 1.00 88.06 92 ILE A N 1
ATOM 734 C CA . ILE A 1 92 ? 10.506 6.855 9.700 1.00 88.06 92 ILE A CA 1
ATOM 735 C C . ILE A 1 92 ? 9.220 7.658 9.902 1.00 88.06 92 ILE A C 1
ATOM 737 O O . ILE A 1 92 ? 9.264 8.803 10.341 1.00 88.0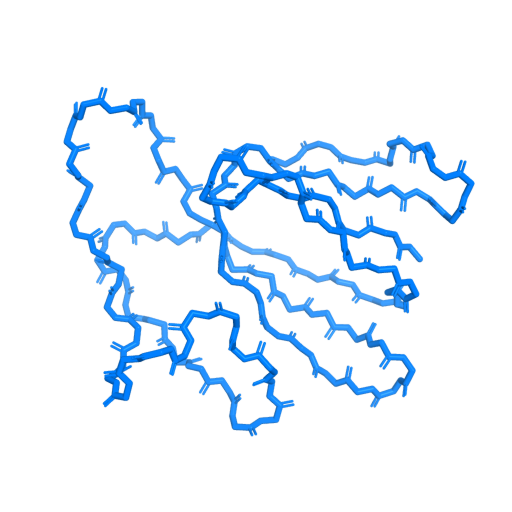6 92 ILE A O 1
ATOM 741 N N . GLU A 1 93 ? 8.074 7.032 9.623 1.00 87.75 93 GLU A N 1
ATOM 742 C CA . GLU A 1 93 ? 6.762 7.671 9.674 1.00 87.75 93 GLU A CA 1
ATOM 743 C C . GLU A 1 93 ? 5.686 6.692 10.162 1.00 87.75 93 GLU A C 1
ATOM 745 O O . GLU A 1 93 ? 5.725 5.494 9.867 1.00 87.75 93 GLU A O 1
ATOM 750 N N . ARG A 1 94 ? 4.712 7.213 10.916 1.00 87.38 94 ARG A N 1
ATOM 751 C CA . ARG A 1 94 ? 3.496 6.500 11.315 1.00 87.38 94 ARG A CA 1
ATOM 752 C C . ARG A 1 94 ? 2.294 7.193 10.683 1.00 87.38 94 ARG A C 1
ATOM 754 O O . ARG A 1 94 ? 2.040 8.356 10.986 1.00 87.38 94 ARG A O 1
ATOM 761 N N . ILE A 1 95 ? 1.564 6.444 9.868 1.00 84.44 95 ILE A N 1
ATOM 762 C CA . ILE A 1 95 ? 0.429 6.886 9.055 1.00 84.44 95 ILE A CA 1
ATOM 763 C C . ILE A 1 95 ? -0.868 6.298 9.613 1.00 84.44 95 ILE A C 1
ATOM 765 O O . ILE A 1 95 ? -0.884 5.097 9.980 1.00 84.44 95 ILE A O 1
#

Solvent-accessible surface area (backbone atoms only — not comparable to full-atom values): 5784 Å² total; per-residue (Å²): 53,27,45,37,35,56,54,96,95,36,85,46,77,46,72,60,32,79,43,76,50,73,46,80,50,62,92,64,46,80,47,80,82,54,94,74,32,65,59,91,75,65,91,66,91,61,79,54,64,46,72,75,80,68,90,83,64,77,91,75,53,30,33,44,34,41,34,29,40,91,91,38,56,35,42,46,81,44,47,64,63,32,34,39,20,40,84,88,71,45,78,76,44,82,80

Nearest PDB structures (foldseek):
  2v5m-assembly1_A  TM=3.743E-01  e=8.727E+00  Drosophila melanogaster
  3o4o-assembly1_B  TM=3.637E-01  e=7.811E+00  Homo sapiens
  4wvr-assembly2_B  TM=2.841E-01  e=8.256E+00  Drosophila melanogaster

Secondary structure (DSSP, 8-state):
-EEEEEETTEEEEE--EEEEEEEEEPTT-EE---TTS--TT-TT-S-EE-----TTSS---EEEEEEEETTEEEEEEEEEEEEEE-TTS-EEEE-